Protein AF-A0A7S0VIQ9-F1 (afdb_monomer_lite)

Secondary structure (DSSP, 8-state):
-PPPPTTEEEE---HHHHHHHT-SGGGT--SSS-EEEEEHHHHHHHHHHHGGGSTTGGGHHHHHT--BTTB-GGGSEEEEEE-TT-TTSSSEEEESSHHHHHHHHHHHHHHHS-S------------------

Organism: NCBI:txid464990

Structure (mmCIF, N/CA/C/O backbone):
data_AF-A0A7S0VIQ9-F1
#
_entry.id   AF-A0A7S0VIQ9-F1
#
loop_
_atom_site.group_PDB
_atom_site.id
_atom_site.type_symbol
_atom_site.label_atom_id
_atom_site.label_alt_id
_atom_site.label_comp_id
_atom_site.label_asym_id
_atom_site.label_entity_id
_atom_site.label_seq_id
_atom_site.pdbx_PDB_ins_code
_atom_site.Cartn_x
_atom_site.Cartn_y
_atom_site.Cartn_z
_atom_site.occupancy
_atom_site.B_iso_or_equiv
_atom_site.auth_seq_id
_atom_site.auth_comp_id
_atom_site.auth_asym_id
_atom_site.auth_atom_id
_atom_site.pdbx_PDB_model_num
ATOM 1 N N . MET A 1 1 ? 6.323 -20.943 -6.208 1.00 63.34 1 MET A N 1
ATOM 2 C CA . MET A 1 1 ? 5.467 -19.747 -6.178 1.00 63.34 1 MET A CA 1
ATOM 3 C C . MET A 1 1 ? 4.299 -20.059 -5.272 1.00 63.34 1 MET A C 1
ATOM 5 O O . MET A 1 1 ? 3.588 -21.019 -5.555 1.00 63.34 1 MET A O 1
ATOM 9 N N . ALA A 1 2 ? 4.179 -19.346 -4.156 1.00 77.94 2 ALA A N 1
ATOM 10 C CA . ALA A 1 2 ? 2.985 -19.444 -3.331 1.00 77.94 2 ALA A CA 1
ATOM 11 C C . ALA A 1 2 ? 1.891 -18.581 -3.967 1.00 77.94 2 ALA A C 1
ATOM 13 O O . ALA A 1 2 ? 2.169 -17.480 -4.443 1.00 77.94 2 ALA A O 1
ATOM 14 N N . GLU A 1 3 ? 0.661 -19.081 -4.010 1.00 82.88 3 GLU A N 1
ATOM 15 C CA . GLU A 1 3 ? -0.473 -18.228 -4.356 1.00 82.88 3 GLU A CA 1
ATOM 16 C C . GLU A 1 3 ? -0.688 -17.220 -3.218 1.00 82.88 3 GLU A C 1
ATOM 18 O O . GLU A 1 3 ? -0.732 -17.633 -2.053 1.00 82.88 3 GLU A O 1
ATOM 23 N N . PRO A 1 4 ? -0.786 -15.911 -3.517 1.00 86.44 4 PRO A N 1
ATOM 24 C CA . PRO A 1 4 ? -1.018 -14.917 -2.485 1.00 86.44 4 PRO A CA 1
ATOM 25 C C . PRO A 1 4 ? -2.395 -15.137 -1.850 1.00 86.44 4 PRO A C 1
ATOM 27 O O . PRO A 1 4 ? -3.383 -15.324 -2.571 1.00 86.44 4 PRO A O 1
ATOM 30 N N . PRO A 1 5 ? -2.488 -15.117 -0.510 1.00 87.81 5 PRO A N 1
ATOM 31 C CA . PRO A 1 5 ? -3.769 -15.208 0.167 1.00 87.81 5 PRO A CA 1
ATOM 32 C C . PRO A 1 5 ? -4.634 -13.977 -0.158 1.00 87.81 5 PRO A C 1
ATOM 34 O O . PRO A 1 5 ? -4.116 -12.932 -0.575 1.00 87.81 5 PRO A O 1
ATOM 37 N N . PRO A 1 6 ? -5.962 -14.064 0.030 1.00 88.00 6 PRO A N 1
ATOM 38 C CA . PRO A 1 6 ? -6.847 -12.929 -0.199 1.00 88.00 6 PRO A CA 1
ATOM 39 C C . PRO A 1 6 ? -6.400 -11.722 0.633 1.00 88.00 6 PRO A C 1
ATOM 41 O O . PRO A 1 6 ? -6.104 -11.846 1.817 1.00 88.00 6 PRO A O 1
ATOM 44 N N . GLY A 1 7 ? -6.339 -10.554 -0.007 1.00 89.75 7 GLY A N 1
ATOM 45 C CA . GLY A 1 7 ? -5.881 -9.320 0.632 1.00 89.75 7 GLY A CA 1
ATOM 46 C C . GLY A 1 7 ? -4.380 -9.051 0.515 1.00 89.75 7 GLY A C 1
ATOM 47 O O . GLY A 1 7 ? -3.969 -7.932 0.806 1.00 89.75 7 GLY A O 1
ATOM 48 N N . ILE A 1 8 ? -3.573 -9.999 0.025 1.00 92.44 8 ILE A N 1
ATOM 49 C CA . ILE A 1 8 ? -2.165 -9.770 -0.323 1.00 92.44 8 ILE A CA 1
ATOM 50 C C . ILE A 1 8 ? -2.037 -9.538 -1.822 1.00 92.44 8 ILE A C 1
ATOM 52 O O . ILE A 1 8 ? -2.531 -10.314 -2.640 1.00 92.44 8 ILE A O 1
ATOM 56 N N . VAL A 1 9 ? -1.349 -8.461 -2.187 1.00 93.44 9 VAL A N 1
ATOM 57 C CA . VAL A 1 9 ? -1.082 -8.118 -3.581 1.00 93.44 9 VAL A CA 1
ATOM 58 C C . VAL A 1 9 ? 0.426 -7.976 -3.771 1.00 93.44 9 VAL A C 1
ATOM 60 O O . VAL A 1 9 ? 1.015 -7.011 -3.278 1.00 93.44 9 VAL A O 1
ATOM 63 N N . PRO A 1 10 ? 1.065 -8.933 -4.464 1.00 94.19 10 PRO A N 1
ATOM 64 C CA . PRO A 1 10 ? 2.465 -8.832 -4.851 1.00 94.19 10 PRO A CA 1
ATOM 65 C C . PRO A 1 10 ? 2.678 -7.660 -5.806 1.00 94.19 10 PRO A C 1
ATOM 67 O O . PRO A 1 10 ? 1.885 -7.457 -6.729 1.00 94.19 10 PRO A O 1
ATOM 70 N N . ALA A 1 11 ? 3.750 -6.902 -5.603 1.00 94.25 11 ALA A N 1
ATOM 71 C CA . ALA A 1 11 ? 4.056 -5.744 -6.421 1.00 94.25 11 ALA A CA 1
ATOM 72 C C . ALA A 1 11 ? 5.548 -5.463 -6.521 1.00 94.25 11 ALA A C 1
ATOM 74 O O . ALA A 1 11 ? 6.279 -5.465 -5.531 1.00 94.25 11 ALA A O 1
ATOM 75 N N . PHE A 1 12 ? 5.980 -5.134 -7.734 1.00 93.81 12 PHE A N 1
ATOM 76 C CA . PHE A 1 12 ? 7.319 -4.631 -7.957 1.00 93.81 12 PHE A CA 1
ATOM 77 C C . PHE A 1 12 ? 7.375 -3.121 -7.724 1.00 93.81 12 PHE A C 1
ATOM 79 O O . PHE A 1 12 ? 6.676 -2.372 -8.404 1.00 93.81 12 PHE A O 1
ATOM 86 N N . LEU A 1 13 ? 8.233 -2.665 -6.810 1.00 94.12 13 LEU A N 1
ATOM 87 C CA . LEU A 1 13 ? 8.508 -1.239 -6.607 1.00 94.12 13 LEU A CA 1
ATOM 88 C C . LEU A 1 13 ? 9.925 -0.898 -7.066 1.00 94.12 13 LEU A C 1
ATOM 90 O O . LEU A 1 13 ? 10.896 -1.519 -6.632 1.00 94.12 13 LEU A O 1
ATOM 94 N N . SER A 1 14 ? 10.064 0.117 -7.918 1.00 94.00 14 SER A N 1
ATOM 95 C CA . SER A 1 14 ? 11.372 0.601 -8.360 1.00 94.00 14 SER A CA 1
ATOM 96 C C . SER A 1 14 ? 12.127 1.316 -7.232 1.00 94.00 14 SER A C 1
ATOM 98 O O . SER A 1 14 ? 11.531 1.856 -6.298 1.00 94.00 14 SER A O 1
ATOM 100 N N . GLY A 1 15 ? 13.457 1.415 -7.348 1.00 91.69 15 GLY A N 1
ATOM 101 C CA . GLY A 1 15 ? 14.290 2.129 -6.368 1.00 91.69 15 GLY A CA 1
ATOM 102 C C . GLY A 1 15 ? 13.927 3.612 -6.187 1.00 91.69 15 GLY A C 1
ATOM 103 O O . GLY A 1 15 ? 14.149 4.172 -5.111 1.00 91.69 15 GLY A O 1
ATOM 104 N N . THR A 1 16 ? 13.335 4.242 -7.209 1.00 92.12 16 THR A N 1
ATOM 105 C CA . THR A 1 16 ? 12.788 5.605 -7.134 1.00 92.12 16 THR A CA 1
ATOM 106 C C . THR A 1 16 ? 11.531 5.645 -6.273 1.00 92.12 16 THR A C 1
ATOM 108 O O . THR A 1 16 ? 11.399 6.514 -5.415 1.00 92.12 16 THR A O 1
ATOM 111 N N . THR A 1 17 ? 10.615 4.694 -6.452 1.00 93.38 17 THR A N 1
ATOM 112 C CA . THR A 1 17 ? 9.418 4.586 -5.609 1.00 93.38 17 THR A CA 1
ATOM 113 C C . THR A 1 17 ? 9.797 4.242 -4.171 1.00 93.38 17 THR A C 1
ATOM 115 O O . THR A 1 17 ? 9.300 4.872 -3.240 1.00 93.38 17 THR A O 1
ATOM 118 N N . MET A 1 18 ? 10.767 3.349 -3.965 1.00 93.00 18 MET A N 1
ATOM 119 C CA . MET A 1 18 ? 11.288 3.060 -2.627 1.00 93.00 18 MET A CA 1
ATOM 120 C C . MET A 1 18 ? 11.829 4.313 -1.926 1.00 93.00 18 MET A C 1
ATOM 122 O O . MET A 1 18 ? 11.613 4.476 -0.732 1.00 93.00 18 MET A O 1
ATOM 126 N N . GLU A 1 19 ? 12.491 5.221 -2.647 1.00 92.31 19 GLU A N 1
ATOM 127 C CA . GLU A 1 19 ? 12.977 6.491 -2.087 1.00 92.31 19 GLU A CA 1
ATOM 128 C C . GLU A 1 19 ? 11.826 7.429 -1.705 1.00 92.31 19 GLU A C 1
ATOM 130 O O . GLU A 1 19 ? 11.752 7.897 -0.573 1.00 92.31 19 GLU A O 1
ATOM 135 N N . VAL A 1 20 ? 10.873 7.645 -2.618 1.00 92.38 20 VAL A N 1
ATOM 136 C CA . VAL A 1 20 ? 9.725 8.551 -2.413 1.00 92.38 20 VAL A CA 1
ATOM 137 C C . VAL A 1 20 ? 8.875 8.149 -1.203 1.00 92.38 20 VAL A C 1
ATOM 139 O O . VAL A 1 20 ? 8.315 9.005 -0.505 1.00 92.38 20 VAL A O 1
ATOM 142 N N . PHE A 1 21 ? 8.762 6.846 -0.949 1.00 92.69 21 PHE A N 1
ATOM 143 C CA . PHE A 1 21 ? 7.953 6.284 0.130 1.00 92.69 21 PHE A CA 1
ATOM 144 C C . PHE A 1 21 ? 8.770 5.866 1.363 1.00 92.69 21 PHE A C 1
ATOM 146 O O . PHE A 1 21 ? 8.187 5.423 2.353 1.00 92.69 21 PHE A O 1
ATOM 153 N N . GLY A 1 22 ? 10.093 6.053 1.342 1.00 91.75 22 GLY A N 1
ATOM 154 C CA . GLY A 1 22 ? 10.983 5.682 2.441 1.00 91.75 22 GLY A CA 1
ATOM 155 C C . GLY A 1 22 ? 10.937 4.183 2.753 1.00 91.75 22 GLY A C 1
ATOM 156 O O . GLY A 1 22 ? 10.854 3.801 3.916 1.00 91.75 22 GLY A O 1
ATOM 157 N N . LEU A 1 23 ? 10.921 3.344 1.717 1.00 92.00 23 LEU A N 1
ATOM 158 C CA . LEU A 1 23 ? 10.911 1.876 1.795 1.00 92.00 23 LEU A CA 1
ATOM 159 C C . LEU A 1 23 ? 12.319 1.275 1.688 1.00 92.00 23 LEU A C 1
ATOM 161 O O . LEU A 1 23 ? 12.479 0.079 1.461 1.00 92.00 23 LEU A O 1
ATOM 165 N N . ARG A 1 24 ? 13.352 2.113 1.779 1.00 88.75 24 ARG A N 1
ATOM 166 C CA . ARG A 1 24 ? 14.740 1.662 1.785 1.00 88.75 24 ARG A CA 1
ATOM 167 C C . ARG A 1 24 ? 15.148 1.199 3.188 1.00 88.75 24 ARG A C 1
ATOM 169 O O . ARG A 1 24 ? 14.610 1.708 4.173 1.00 88.75 24 ARG A O 1
ATOM 176 N N . PRO A 1 25 ? 16.152 0.315 3.295 1.00 83.75 25 PRO A N 1
ATOM 177 C CA . PRO A 1 25 ? 16.719 -0.075 4.584 1.00 83.75 25 PRO A CA 1
ATOM 178 C C . PRO A 1 25 ? 17.269 1.110 5.379 1.00 83.75 25 PRO A C 1
ATOM 180 O O . PRO A 1 25 ? 17.116 1.148 6.596 1.00 83.75 25 PRO A O 1
ATOM 183 N N . GLU A 1 26 ? 17.815 2.121 4.700 1.00 84.69 26 GLU A N 1
ATOM 184 C CA . GLU A 1 26 ? 18.254 3.377 5.328 1.00 84.69 26 GLU A CA 1
ATOM 185 C C . GLU A 1 26 ? 17.103 4.177 5.980 1.00 84.69 26 GLU A C 1
ATOM 187 O O . GLU A 1 26 ? 17.339 4.931 6.917 1.00 84.69 26 GLU A O 1
ATOM 192 N N . GLU A 1 27 ? 15.859 3.959 5.539 1.00 80.25 27 GLU A N 1
ATOM 193 C CA . GLU A 1 27 ? 14.635 4.647 5.986 1.00 80.25 27 GLU A CA 1
ATOM 194 C C . GLU A 1 27 ? 13.771 3.787 6.935 1.00 80.25 27 GLU A C 1
ATOM 196 O O . GLU A 1 27 ? 12.628 4.144 7.254 1.00 80.25 27 GLU A O 1
ATOM 201 N N . GLY A 1 28 ? 14.310 2.645 7.382 1.00 74.94 28 GLY A N 1
ATOM 202 C CA . GLY A 1 28 ? 13.715 1.789 8.411 1.00 74.94 28 GLY A CA 1
ATOM 203 C C . GLY A 1 28 ? 12.996 0.533 7.916 1.00 74.94 28 GLY A C 1
ATOM 204 O O . GLY A 1 28 ? 12.458 -0.190 8.749 1.00 74.94 28 GLY A O 1
ATOM 205 N N . VAL A 1 29 ? 12.996 0.247 6.607 1.00 86.38 29 VAL A N 1
ATOM 206 C CA . VAL A 1 29 ? 12.473 -1.024 6.067 1.00 86.38 29 VAL A CA 1
ATOM 207 C C . VAL A 1 29 ? 13.619 -2.014 5.883 1.00 86.38 29 VAL A C 1
ATOM 209 O O . VAL A 1 29 ? 14.279 -2.039 4.845 1.00 86.38 29 VAL A O 1
ATOM 212 N N . THR A 1 30 ? 13.886 -2.799 6.922 1.00 86.56 30 THR A N 1
ATOM 213 C CA . THR A 1 30 ? 14.993 -3.771 6.989 1.00 86.56 30 THR A CA 1
ATOM 214 C C . THR A 1 30 ? 14.464 -5.190 7.167 1.00 86.56 30 THR A C 1
ATOM 216 O O . THR A 1 30 ? 13.282 -5.375 7.415 1.00 86.56 30 THR A O 1
ATOM 219 N N . GLU A 1 31 ? 15.321 -6.208 7.111 1.00 81.62 31 GLU A N 1
ATOM 220 C CA . GLU A 1 31 ? 14.911 -7.599 7.384 1.00 81.62 31 GLU A CA 1
ATOM 221 C C . GLU A 1 31 ? 14.287 -7.771 8.783 1.00 81.62 31 GLU A C 1
ATOM 223 O O . GLU A 1 31 ? 13.371 -8.566 8.966 1.00 81.62 31 GLU A O 1
ATOM 228 N N . GLU A 1 32 ? 14.728 -6.979 9.764 1.00 82.50 32 GLU A N 1
ATOM 229 C CA . GLU A 1 32 ? 14.156 -6.976 11.115 1.00 82.50 32 GLU A CA 1
ATOM 230 C C . GLU A 1 32 ? 12.823 -6.221 11.184 1.00 82.50 32 GLU A C 1
ATOM 232 O O . GLU A 1 32 ? 11.978 -6.528 12.018 1.00 82.50 32 GLU A O 1
ATOM 237 N N . THR A 1 33 ? 12.626 -5.204 10.343 1.00 85.94 33 THR A N 1
ATOM 238 C CA . THR A 1 33 ? 11.380 -4.423 10.274 1.00 85.94 33 THR A CA 1
ATOM 239 C C . THR A 1 33 ? 10.941 -4.303 8.817 1.00 85.94 33 THR A C 1
ATOM 241 O O . THR A 1 33 ? 11.076 -3.236 8.218 1.00 85.94 33 THR A O 1
ATOM 244 N N . PRO A 1 34 ? 10.448 -5.390 8.204 1.00 90.25 34 PRO A N 1
ATOM 245 C CA . PRO A 1 34 ? 10.303 -5.450 6.754 1.00 90.25 34 PRO A CA 1
ATOM 246 C C . PRO A 1 34 ? 9.020 -4.795 6.257 1.00 90.25 34 PRO A C 1
ATOM 248 O O . PRO A 1 34 ? 8.659 -4.985 5.107 1.00 90.25 34 PRO A O 1
ATOM 251 N N . PHE A 1 35 ? 8.308 -4.017 7.071 1.00 91.94 35 PHE A N 1
ATOM 252 C CA . PHE A 1 35 ? 7.064 -3.380 6.656 1.00 91.94 35 PHE A CA 1
ATOM 253 C C . PHE A 1 35 ? 6.982 -1.914 7.071 1.00 91.94 35 PHE A C 1
ATOM 255 O O . PHE A 1 35 ? 7.557 -1.489 8.073 1.00 91.94 35 PHE A O 1
ATOM 262 N N . LYS A 1 36 ? 6.209 -1.139 6.308 1.00 93.12 36 LYS A N 1
ATOM 263 C CA . LYS A 1 36 ? 5.912 0.270 6.577 1.00 93.12 36 LYS A CA 1
ATOM 264 C C . LYS A 1 36 ? 4.468 0.585 6.219 1.00 93.12 36 LYS A C 1
ATOM 266 O O . LYS A 1 36 ? 3.950 0.116 5.207 1.00 93.12 36 LYS A O 1
ATOM 271 N N . ARG A 1 37 ? 3.822 1.410 7.044 1.00 93.31 37 ARG A N 1
ATOM 272 C CA . ARG A 1 37 ? 2.514 1.985 6.720 1.00 93.31 37 ARG A CA 1
ATOM 273 C C . ARG A 1 37 ? 2.701 3.163 5.776 1.00 93.31 37 ARG A C 1
ATOM 275 O O . ARG A 1 37 ? 3.509 4.056 6.030 1.00 93.31 37 ARG A O 1
ATOM 282 N N . VAL A 1 38 ? 1.978 3.131 4.665 1.00 94.69 38 VAL A N 1
ATOM 283 C CA . VAL A 1 38 ? 2.015 4.157 3.631 1.00 94.69 38 VAL A CA 1
ATOM 284 C C . VAL A 1 38 ? 0.603 4.671 3.398 1.00 94.69 38 VAL A C 1
ATOM 286 O O . VAL A 1 38 ? -0.286 3.911 3.023 1.00 94.69 38 VAL A O 1
ATOM 289 N N . GLY A 1 39 ? 0.405 5.977 3.576 1.00 95.38 39 GLY A N 1
ATOM 290 C CA . GLY A 1 39 ? -0.879 6.621 3.311 1.00 95.38 39 GLY A CA 1
ATOM 291 C C . GLY A 1 39 ? -1.337 6.420 1.867 1.00 95.38 39 GLY A C 1
ATOM 292 O O . GLY A 1 39 ? -0.627 6.773 0.920 1.00 95.38 39 GLY A O 1
ATOM 293 N N . VAL A 1 40 ? -2.552 5.909 1.694 1.00 95.38 40 VAL A N 1
ATOM 294 C CA . VAL A 1 40 ? -3.161 5.646 0.386 1.00 95.38 40 VAL A CA 1
ATOM 295 C C . VAL A 1 40 ? -3.262 6.919 -0.436 1.00 95.38 40 VAL A C 1
ATOM 297 O O . VAL A 1 40 ? -2.921 6.905 -1.614 1.00 95.38 40 VAL A O 1
ATOM 300 N N . LYS A 1 41 ? -3.639 8.050 0.174 1.00 95.50 41 LYS A N 1
ATOM 301 C CA . LYS A 1 41 ? -3.650 9.347 -0.517 1.00 95.50 41 LYS A CA 1
ATOM 302 C C . LYS A 1 41 ? -2.306 9.684 -1.156 1.00 95.50 41 LYS A C 1
ATOM 304 O O . LYS A 1 41 ? -2.288 10.198 -2.268 1.00 95.50 41 LYS A O 1
ATOM 309 N N . LYS A 1 42 ? -1.184 9.375 -0.496 1.00 95.50 42 LYS A N 1
ATOM 310 C CA . LYS A 1 42 ? 0.157 9.606 -1.058 1.00 95.50 42 LYS A CA 1
ATOM 311 C C . LYS A 1 42 ? 0.416 8.705 -2.268 1.00 95.50 42 LYS A C 1
ATOM 313 O O . LYS A 1 42 ? 1.011 9.156 -3.239 1.00 95.50 42 LYS A O 1
ATOM 318 N N . ILE A 1 43 ? -0.054 7.460 -2.227 1.00 95.06 43 ILE A N 1
ATOM 319 C CA . ILE A 1 43 ? 0.043 6.530 -3.358 1.00 95.06 43 ILE A CA 1
ATOM 320 C C . ILE A 1 43 ? -0.810 7.018 -4.534 1.00 95.06 43 ILE A C 1
ATOM 322 O O . ILE A 1 43 ? -0.330 7.080 -5.661 1.00 95.06 43 ILE A O 1
ATOM 326 N N . LEU A 1 44 ? -2.055 7.421 -4.279 1.00 94.62 44 LEU A N 1
ATOM 327 C CA . LEU A 1 44 ? -2.948 7.946 -5.312 1.00 94.62 44 LEU A CA 1
ATOM 328 C C . LEU A 1 44 ? -2.410 9.241 -5.935 1.00 94.62 44 LEU A C 1
ATOM 330 O O . LEU A 1 44 ? -2.513 9.413 -7.149 1.00 94.62 44 LEU A O 1
ATOM 334 N N . ASP A 1 45 ? -1.799 10.116 -5.133 1.00 95.38 45 ASP A N 1
ATOM 335 C CA . ASP A 1 45 ? -1.137 11.330 -5.616 1.00 95.38 45 ASP A CA 1
ATOM 336 C C . ASP A 1 45 ? 0.082 11.002 -6.498 1.00 95.38 45 ASP A C 1
ATOM 338 O O . ASP A 1 45 ? 0.227 11.579 -7.573 1.00 95.38 45 ASP A O 1
ATOM 342 N N . ASP A 1 46 ? 0.892 10.000 -6.129 1.00 94.81 46 ASP A N 1
ATOM 343 C CA . ASP A 1 46 ? 2.000 9.513 -6.967 1.00 94.81 46 ASP A CA 1
ATOM 344 C C . ASP A 1 46 ? 1.501 8.956 -8.310 1.00 94.81 46 ASP A C 1
ATOM 346 O O . ASP A 1 46 ? 2.051 9.293 -9.361 1.00 94.81 46 ASP A O 1
ATOM 350 N N . ILE A 1 47 ? 0.409 8.180 -8.303 1.00 94.88 47 ILE A N 1
ATOM 351 C CA . ILE A 1 47 ? -0.237 7.692 -9.532 1.00 94.88 47 ILE A CA 1
ATOM 352 C C . ILE A 1 47 ? -0.765 8.861 -10.367 1.00 94.88 47 ILE A C 1
ATOM 354 O O . ILE A 1 47 ? -0.639 8.847 -11.589 1.00 94.88 47 ILE A O 1
ATOM 358 N N . GLN A 1 48 ? -1.354 9.879 -9.742 1.00 94.00 48 GLN A N 1
ATOM 359 C CA . GLN A 1 48 ? -1.843 11.062 -10.447 1.00 94.00 48 GLN A CA 1
ATOM 360 C C . GLN A 1 48 ? -0.692 11.863 -11.071 1.00 94.00 48 GLN A C 1
ATOM 362 O O . GLN A 1 48 ? -0.814 12.324 -12.205 1.00 94.00 48 GLN A O 1
ATOM 367 N N . PHE A 1 49 ? 0.419 12.013 -10.350 1.00 93.44 49 PHE A N 1
ATOM 368 C CA . PHE A 1 49 ? 1.573 12.796 -10.777 1.00 93.44 49 PHE A CA 1
ATOM 369 C C . PHE A 1 49 ? 2.394 12.094 -11.868 1.00 93.44 49 PHE A C 1
ATOM 371 O O . PHE A 1 49 ? 2.760 12.717 -12.863 1.00 93.44 49 PHE A O 1
ATOM 378 N N . LYS A 1 50 ? 2.671 10.792 -11.710 1.00 92.44 50 LYS A N 1
ATOM 379 C CA . LYS A 1 50 ? 3.496 10.001 -12.645 1.00 92.44 50 LYS A CA 1
ATOM 380 C C . LYS A 1 50 ? 2.685 9.273 -13.721 1.00 92.44 50 LYS A C 1
ATOM 382 O O . LYS A 1 50 ? 3.248 8.828 -14.722 1.00 92.44 50 LYS A O 1
ATOM 387 N N . GLY A 1 51 ? 1.375 9.119 -13.536 1.00 91.75 51 GLY A N 1
ATOM 388 C CA . GLY A 1 51 ? 0.496 8.411 -14.463 1.00 91.75 51 GLY A CA 1
ATOM 389 C C . GLY A 1 51 ? 0.901 6.947 -14.648 1.00 91.75 51 GLY A C 1
ATOM 390 O O . GLY A 1 51 ? 1.109 6.212 -13.686 1.00 91.75 51 GLY A O 1
ATOM 391 N N . VAL A 1 52 ? 1.041 6.530 -15.910 1.00 88.50 52 VAL A N 1
ATOM 392 C CA . VAL A 1 52 ? 1.416 5.157 -16.311 1.00 88.50 52 VAL A CA 1
ATOM 393 C C . VAL A 1 52 ? 2.824 4.732 -15.884 1.00 88.50 52 VAL A C 1
ATOM 395 O O . VAL A 1 52 ? 3.160 3.562 -16.011 1.00 88.50 52 VAL A O 1
ATOM 398 N N . ILE A 1 53 ? 3.641 5.670 -15.402 1.00 91.06 53 ILE A N 1
ATOM 399 C CA . ILE A 1 53 ? 5.015 5.419 -14.950 1.00 91.06 53 ILE A CA 1
ATOM 400 C C . ILE A 1 53 ? 5.045 5.082 -13.449 1.00 91.06 53 ILE A C 1
ATOM 402 O O . ILE A 1 53 ? 6.053 4.591 -12.952 1.00 91.06 53 ILE A O 1
ATOM 406 N N . SER A 1 54 ?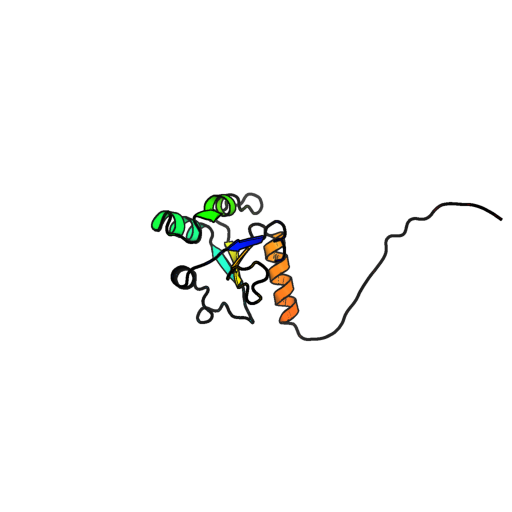 3.963 5.344 -12.705 1.00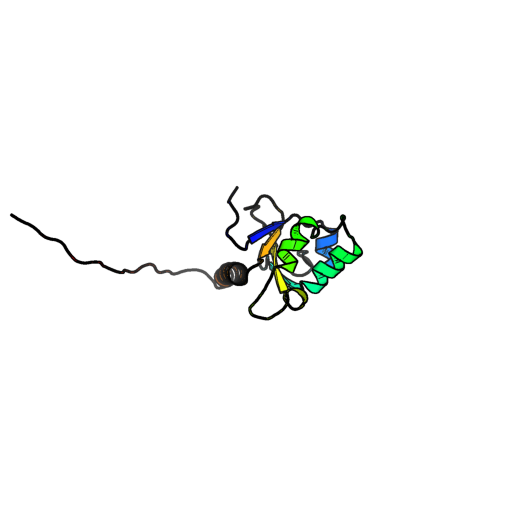 93.81 54 SER A N 1
ATOM 407 C CA . SER A 1 54 ? 3.897 4.949 -11.296 1.00 93.81 54 SER A CA 1
ATOM 408 C C . SER A 1 54 ? 3.863 3.426 -11.180 1.00 93.81 54 SER A C 1
ATOM 410 O O . SER A 1 54 ? 3.009 2.777 -11.787 1.00 93.81 54 SER A O 1
ATOM 412 N N . ASP A 1 55 ? 4.725 2.873 -10.327 1.00 94.75 55 ASP A N 1
ATOM 413 C CA . ASP A 1 55 ? 4.722 1.443 -9.992 1.00 94.75 55 ASP A CA 1
ATOM 414 C C . ASP A 1 55 ? 3.382 1.005 -9.367 1.00 94.75 55 ASP A C 1
ATOM 416 O O . ASP A 1 55 ? 2.996 -0.159 -9.445 1.00 94.75 55 ASP A O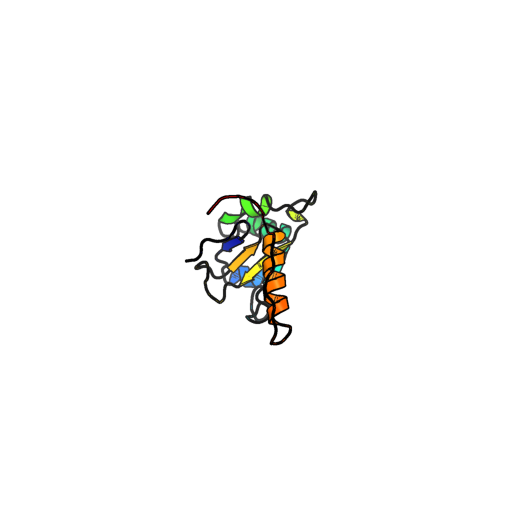 1
ATOM 420 N N . PHE A 1 56 ? 2.619 1.947 -8.799 1.00 94.31 56 PHE A N 1
ATOM 421 C CA . PHE A 1 56 ? 1.298 1.688 -8.228 1.00 94.31 56 PHE A CA 1
ATOM 422 C C . PHE A 1 56 ? 0.156 1.737 -9.250 1.00 94.31 56 PHE A C 1
ATOM 424 O O . PHE A 1 56 ? -0.973 1.361 -8.924 1.00 94.31 56 PHE A O 1
ATOM 431 N N . GLN A 1 57 ? 0.410 2.180 -10.486 1.00 94.31 57 GLN A N 1
ATOM 432 C CA . GLN A 1 57 ? -0.641 2.335 -11.492 1.00 94.31 57 GLN A CA 1
ATOM 433 C C . GLN A 1 57 ? -1.419 1.031 -11.757 1.00 94.31 57 GLN A C 1
ATOM 435 O O . GLN A 1 57 ? -2.655 1.094 -11.732 1.00 94.31 57 GLN A O 1
ATOM 440 N N . PRO A 1 58 ? -0.775 -0.141 -11.941 1.00 94.00 58 PRO A N 1
ATOM 441 C CA . PRO A 1 58 ? -1.487 -1.398 -12.194 1.00 94.00 58 PRO A CA 1
ATOM 442 C C . PRO A 1 58 ? -2.458 -1.772 -11.068 1.00 94.00 58 PRO A C 1
ATOM 444 O O . PRO A 1 58 ? -3.491 -2.398 -11.302 1.00 94.00 58 PRO A O 1
ATOM 447 N N . PHE A 1 59 ? -2.151 -1.329 -9.851 1.00 93.94 59 PHE A N 1
ATOM 448 C CA . PHE A 1 59 ? -2.861 -1.668 -8.625 1.00 93.94 59 PHE A CA 1
ATOM 449 C C . PHE A 1 59 ? -3.877 -0.608 -8.198 1.00 93.94 59 PHE A C 1
ATOM 451 O O . PHE A 1 59 ? -4.586 -0.801 -7.209 1.00 93.94 59 PHE A O 1
ATOM 458 N N . LYS A 1 60 ? -3.996 0.495 -8.952 1.00 93.06 60 LYS A N 1
ATOM 459 C CA . LYS A 1 60 ? -4.843 1.647 -8.612 1.00 93.06 60 LYS A CA 1
ATOM 460 C C . LYS A 1 60 ? -6.243 1.229 -8.152 1.00 93.06 60 LYS A C 1
ATOM 462 O O . LYS A 1 60 ? -6.684 1.644 -7.089 1.00 93.06 60 LYS A O 1
ATOM 467 N N . LYS A 1 61 ? -6.915 0.351 -8.907 1.00 92.19 61 LYS A N 1
ATOM 468 C CA . LYS A 1 61 ? -8.277 -0.103 -8.574 1.00 92.19 61 LYS A CA 1
ATOM 469 C C . LYS A 1 61 ? -8.353 -0.853 -7.245 1.00 92.19 61 LYS A C 1
ATOM 471 O O . LYS A 1 61 ? -9.339 -0.703 -6.531 1.00 92.19 61 LYS A O 1
ATOM 476 N N . GLN A 1 62 ? -7.351 -1.674 -6.931 1.00 92.12 62 GLN A N 1
ATOM 477 C CA . GLN A 1 62 ? -7.304 -2.424 -5.672 1.00 92.12 62 GLN A CA 1
ATOM 478 C C . GLN A 1 62 ? -7.073 -1.471 -4.497 1.00 92.12 62 GLN A C 1
ATOM 480 O O . GLN A 1 62 ? -7.751 -1.583 -3.483 1.00 92.12 62 GLN A O 1
ATOM 485 N N . ILE A 1 63 ? -6.191 -0.487 -4.680 1.00 92.31 63 ILE A N 1
ATOM 486 C CA . ILE A 1 63 ? -5.877 0.549 -3.690 1.00 92.31 63 ILE A CA 1
ATOM 487 C C . ILE A 1 63 ? -7.086 1.464 -3.440 1.00 92.31 63 ILE A C 1
ATOM 489 O O . ILE A 1 63 ? -7.433 1.711 -2.294 1.00 92.31 63 ILE A O 1
ATOM 493 N N . GLU A 1 64 ? -7.787 1.912 -4.486 1.00 91.69 64 GLU A N 1
ATOM 494 C CA . GLU A 1 64 ? -9.024 2.709 -4.365 1.00 91.69 64 GLU A CA 1
ATOM 495 C C . GLU A 1 64 ? -10.182 1.918 -3.738 1.00 91.69 64 GLU A C 1
ATOM 497 O O . GLU A 1 64 ? -11.097 2.498 -3.154 1.00 91.69 64 GLU A O 1
ATOM 502 N N . SER A 1 65 ? -10.155 0.589 -3.865 1.00 90.62 65 SER A N 1
ATOM 503 C CA . SER A 1 65 ? -11.153 -0.300 -3.262 1.00 90.62 65 SER A CA 1
ATOM 504 C C . SER A 1 65 ? -10.825 -0.667 -1.815 1.00 90.62 65 SER A C 1
ATOM 506 O O . SER A 1 65 ? -11.653 -1.312 -1.171 1.00 90.62 65 SER A O 1
ATOM 508 N N . TYR A 1 66 ? -9.654 -0.272 -1.303 1.00 91.06 66 TYR A N 1
ATOM 509 C CA . TYR A 1 66 ? -9.271 -0.522 0.077 1.00 91.06 66 TYR A CA 1
ATOM 510 C C . TYR A 1 66 ? -10.181 0.251 1.029 1.00 91.06 66 TYR A C 1
ATOM 512 O O . TYR A 1 66 ? -10.364 1.460 0.895 1.00 91.06 66 TYR A O 1
ATOM 520 N N . LYS A 1 67 ? -10.785 -0.458 1.981 1.00 86.88 67 LYS A N 1
ATOM 521 C CA . LYS A 1 67 ? -11.739 0.107 2.933 1.00 86.88 67 LYS A CA 1
ATOM 522 C C . LYS A 1 67 ? -11.523 -0.506 4.301 1.00 86.88 67 LYS A C 1
ATOM 524 O O . LYS A 1 67 ? -11.284 -1.706 4.414 1.00 86.88 67 LYS A O 1
ATOM 529 N N . ASN A 1 68 ? -11.694 0.318 5.323 1.00 85.56 68 ASN A N 1
ATOM 530 C CA . ASN A 1 68 ? -11.738 -0.106 6.710 1.00 85.56 68 ASN A CA 1
ATOM 531 C C . ASN A 1 68 ? -12.969 0.537 7.359 1.00 85.56 68 ASN A C 1
ATOM 533 O O . ASN A 1 68 ? -12.974 1.725 7.682 1.00 85.56 68 ASN A O 1
ATOM 537 N N . GLY A 1 69 ? -14.057 -0.229 7.456 1.00 85.56 69 GLY A N 1
ATOM 538 C CA . GLY A 1 69 ? -15.358 0.299 7.867 1.00 85.56 69 GLY A CA 1
ATOM 539 C C . GLY A 1 69 ? -15.895 1.357 6.895 1.00 85.56 69 GLY A C 1
ATOM 540 O O . GLY A 1 69 ? -15.963 1.116 5.690 1.00 85.56 69 GLY A O 1
ATOM 541 N N . ASP A 1 70 ? -16.287 2.514 7.433 1.00 87.50 70 ASP A N 1
ATOM 542 C CA . ASP A 1 70 ? -16.833 3.653 6.672 1.00 87.50 70 ASP A CA 1
ATOM 543 C C . ASP A 1 70 ? -15.7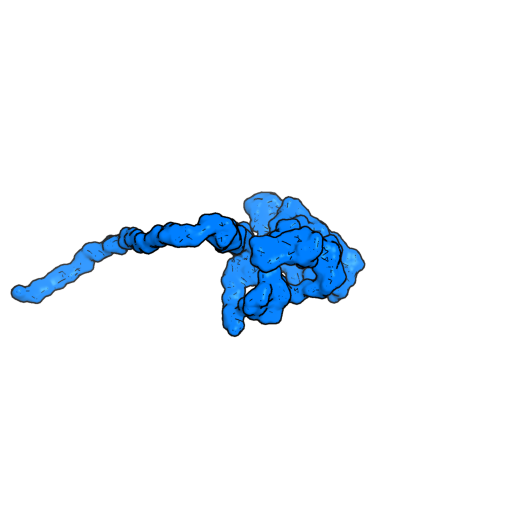46 4.650 6.217 1.00 87.50 70 ASP A C 1
ATOM 545 O O . ASP A 1 70 ? -16.045 5.674 5.609 1.00 87.50 70 ASP A O 1
ATOM 549 N N . VAL A 1 71 ? -14.470 4.364 6.503 1.00 89.38 71 VAL A N 1
ATOM 550 C CA . VAL A 1 71 ? -13.353 5.258 6.176 1.00 89.38 71 VAL A CA 1
ATOM 551 C C . VAL A 1 71 ? -12.978 5.108 4.695 1.00 89.38 71 VAL A C 1
ATOM 553 O O . VAL A 1 71 ? -12.765 3.979 4.229 1.00 89.38 71 VAL A O 1
ATOM 556 N N . PRO A 1 72 ? -12.885 6.211 3.930 1.00 88.75 72 PRO A N 1
ATOM 557 C CA . PRO A 1 72 ? -12.497 6.158 2.528 1.00 88.75 72 PRO A CA 1
ATOM 558 C C . PRO A 1 72 ? -11.025 5.775 2.372 1.00 88.75 72 PRO A C 1
ATOM 560 O O . PRO A 1 72 ? -10.188 6.098 3.213 1.00 88.75 72 PRO A O 1
ATOM 563 N N . ALA A 1 73 ? -10.704 5.138 1.242 1.00 89.88 73 ALA A N 1
ATOM 564 C CA . ALA A 1 73 ? -9.368 4.630 0.949 1.00 89.88 73 ALA A CA 1
ATOM 565 C C . ALA A 1 73 ? -8.275 5.680 1.179 1.00 89.88 73 ALA A C 1
ATOM 567 O O . ALA A 1 73 ? -7.274 5.378 1.806 1.00 89.88 73 ALA A O 1
ATOM 568 N N . GLU A 1 74 ? -8.477 6.919 0.723 1.00 92.25 74 GLU A N 1
ATOM 569 C CA . GLU A 1 74 ? -7.496 8.007 0.813 1.00 92.25 74 GLU A CA 1
ATOM 570 C C . GLU A 1 74 ? -7.069 8.371 2.246 1.00 92.25 74 GLU A C 1
ATOM 572 O O . GLU A 1 74 ? -5.934 8.806 2.448 1.00 92.25 74 GLU A O 1
ATOM 577 N N . GLU A 1 75 ? -7.935 8.155 3.236 1.00 91.94 75 GLU A N 1
ATOM 578 C CA . GLU A 1 75 ? -7.651 8.413 4.653 1.00 91.94 75 GLU A CA 1
ATOM 579 C C . GLU A 1 75 ? -7.000 7.211 5.354 1.00 91.94 75 GLU A C 1
ATOM 581 O O . GLU A 1 75 ? -6.617 7.302 6.520 1.00 91.94 75 GLU A O 1
ATOM 586 N N . LEU A 1 76 ? -6.848 6.087 4.649 1.00 93.88 76 LEU A N 1
ATOM 587 C CA . LEU A 1 76 ? -6.241 4.871 5.168 1.00 93.88 76 LEU A CA 1
ATOM 588 C C . LEU A 1 76 ? -4.753 4.784 4.843 1.00 93.88 76 LEU A C 1
ATOM 590 O O . LEU A 1 76 ? -4.210 5.454 3.960 1.00 93.88 76 LEU A O 1
ATOM 594 N N . GLU A 1 77 ? -4.095 3.876 5.551 1.00 94.56 77 GLU A N 1
ATOM 595 C CA . GLU A 1 77 ? -2.709 3.507 5.316 1.00 94.56 77 GLU A CA 1
ATOM 596 C C . GLU A 1 77 ? -2.638 2.037 4.910 1.00 94.56 77 GLU A C 1
ATOM 598 O O . GLU A 1 77 ? -3.178 1.166 5.594 1.00 94.56 77 GLU A O 1
ATOM 603 N N . LEU A 1 78 ? -1.958 1.761 3.800 1.00 93.62 78 LEU A N 1
ATOM 604 C CA . LEU A 1 78 ? -1.653 0.407 3.357 1.00 93.62 78 LEU A CA 1
ATOM 605 C C . LEU A 1 78 ? -0.356 -0.065 4.002 1.00 93.62 78 LEU A C 1
ATOM 607 O O . LEU A 1 78 ? 0.620 0.684 4.093 1.00 93.62 78 LEU A O 1
ATOM 611 N N . LEU A 1 79 ? -0.335 -1.328 4.414 1.00 94.75 79 LEU A N 1
ATOM 612 C CA . LEU A 1 79 ? 0.890 -1.977 4.856 1.00 94.75 79 LEU A CA 1
ATOM 613 C C . LEU A 1 79 ? 1.672 -2.443 3.627 1.00 94.75 79 LEU A C 1
ATOM 615 O O . LEU A 1 79 ? 1.191 -3.305 2.892 1.00 94.75 79 LEU A O 1
ATOM 619 N N . VAL A 1 80 ? 2.855 -1.872 3.410 1.00 94.69 80 VAL A N 1
ATOM 620 C CA . VAL A 1 80 ? 3.796 -2.271 2.355 1.00 94.69 80 VAL A CA 1
ATOM 621 C C . VAL A 1 80 ? 4.910 -3.080 2.998 1.00 94.69 80 VAL A C 1
ATOM 623 O O . VAL A 1 80 ? 5.530 -2.608 3.949 1.00 94.69 80 VAL A O 1
ATOM 626 N N . VAL A 1 81 ? 5.151 -4.284 2.490 1.00 93.62 81 VAL A N 1
ATOM 627 C CA . VAL A 1 81 ? 6.027 -5.283 3.103 1.00 93.62 81 VAL A CA 1
ATOM 628 C C . VAL A 1 81 ? 7.073 -5.740 2.094 1.00 93.62 81 VAL A C 1
ATOM 630 O O . VAL A 1 81 ? 6.746 -6.035 0.946 1.00 93.62 81 VAL A O 1
ATOM 633 N N . LEU A 1 82 ? 8.329 -5.765 2.521 1.00 92.62 82 LEU A N 1
ATOM 634 C CA . LEU A 1 82 ? 9.479 -6.270 1.790 1.00 92.62 82 LEU A CA 1
ATOM 635 C C . LEU A 1 82 ? 9.398 -7.797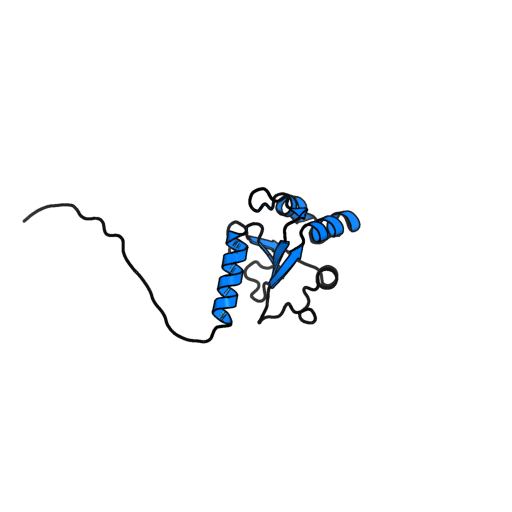 1.731 1.00 92.62 82 LEU A C 1
ATOM 637 O O . LEU A 1 82 ? 9.352 -8.466 2.764 1.00 92.62 82 LEU A O 1
ATOM 641 N N . ASP A 1 83 ? 9.399 -8.343 0.519 1.00 90.69 83 ASP A N 1
ATOM 642 C CA . ASP A 1 83 ? 9.421 -9.786 0.285 1.00 90.69 83 ASP A CA 1
ATOM 643 C C . ASP A 1 83 ? 10.872 -10.273 0.184 1.00 90.69 83 ASP A C 1
ATOM 645 O O . ASP A 1 83 ? 11.376 -10.580 -0.898 1.00 90.69 83 ASP A O 1
ATOM 649 N N . SER A 1 84 ? 11.584 -10.286 1.314 1.00 85.56 84 SER A N 1
ATOM 650 C CA . SER A 1 84 ? 12.995 -10.704 1.361 1.00 85.56 84 SER A CA 1
ATOM 651 C C . SER A 1 84 ? 13.197 -12.141 0.865 1.00 85.56 84 SER A C 1
ATOM 653 O O . SER A 1 84 ? 14.206 -12.445 0.232 1.00 85.56 84 SER A O 1
ATOM 655 N N . ASP A 1 85 ? 12.216 -13.008 1.118 1.00 84.56 85 ASP A N 1
ATOM 656 C CA . ASP A 1 85 ? 12.215 -14.419 0.729 1.00 84.56 85 ASP A CA 1
ATOM 657 C C . ASP A 1 85 ? 11.689 -14.660 -0.697 1.00 84.56 85 ASP A C 1
ATOM 659 O O . ASP A 1 85 ? 11.671 -15.804 -1.156 1.00 84.56 85 ASP A O 1
ATOM 663 N N . MET A 1 86 ? 11.275 -13.603 -1.412 1.00 85.56 86 MET A N 1
ATOM 664 C CA . MET A 1 86 ? 10.706 -13.681 -2.765 1.00 85.56 86 MET A CA 1
ATOM 665 C C . MET A 1 86 ? 9.564 -14.712 -2.851 1.00 85.56 86 MET A C 1
ATOM 667 O O . MET A 1 86 ? 9.426 -15.432 -3.846 1.00 85.56 86 MET A O 1
ATOM 671 N N . VAL A 1 87 ? 8.737 -14.803 -1.801 1.00 87.19 87 VAL A N 1
ATOM 672 C CA . VAL A 1 87 ? 7.624 -15.761 -1.679 1.00 87.19 87 VAL A CA 1
ATOM 673 C C . VAL A 1 87 ? 6.663 -15.636 -2.862 1.00 87.19 87 VAL A C 1
ATOM 675 O O . VAL A 1 87 ? 6.155 -16.644 -3.379 1.00 87.19 87 VAL A O 1
ATOM 678 N N . TYR A 1 88 ? 6.459 -14.398 -3.317 1.00 88.19 88 TYR A N 1
ATOM 679 C CA . TYR A 1 88 ? 5.560 -14.043 -4.408 1.00 88.19 88 TYR A CA 1
ATOM 680 C C . TYR A 1 88 ? 6.283 -13.599 -5.686 1.00 88.19 88 TYR A C 1
ATOM 682 O O . TYR A 1 88 ? 5.640 -13.048 -6.579 1.00 88.19 88 TYR A O 1
ATOM 690 N N . ASP A 1 89 ? 7.593 -13.855 -5.798 1.00 86.75 89 ASP A N 1
ATOM 691 C CA . ASP A 1 89 ? 8.425 -13.495 -6.961 1.00 86.75 89 ASP A CA 1
ATOM 692 C C . ASP A 1 89 ? 8.429 -11.983 -7.275 1.00 86.75 89 ASP A C 1
ATOM 694 O O . ASP A 1 89 ? 8.650 -11.553 -8.405 1.00 86.75 89 ASP A O 1
ATOM 698 N N . GLN A 1 90 ? 8.136 -11.152 -6.278 1.00 91.50 90 GLN A N 1
ATOM 699 C CA . GLN A 1 90 ? 8.178 -9.693 -6.351 1.00 91.50 90 GLN A CA 1
ATOM 700 C C . GLN A 1 90 ? 9.046 -9.178 -5.204 1.00 91.50 90 GLN A C 1
ATOM 702 O O . GLN A 1 90 ? 9.288 -9.901 -4.249 1.00 91.50 90 GLN A O 1
ATOM 707 N N . ASN A 1 91 ? 9.526 -7.934 -5.280 1.00 92.62 91 ASN A N 1
ATOM 708 C CA . ASN A 1 91 ? 10.335 -7.373 -4.193 1.00 92.62 91 ASN A CA 1
ATOM 709 C C . ASN A 1 91 ? 9.487 -6.841 -3.027 1.00 92.62 91 ASN A C 1
ATOM 711 O O . ASN A 1 91 ? 9.991 -6.736 -1.911 1.00 92.62 91 ASN A O 1
ATOM 715 N N . PHE A 1 92 ? 8.217 -6.515 -3.264 1.00 94.25 92 PHE A N 1
ATOM 716 C CA . PHE A 1 92 ? 7.280 -6.097 -2.230 1.00 94.25 92 PHE A CA 1
ATOM 717 C C . PHE A 1 92 ? 5.920 -6.773 -2.411 1.00 94.25 92 PHE A C 1
ATOM 719 O O . PHE A 1 92 ? 5.562 -7.283 -3.473 1.00 94.25 92 PHE A O 1
ATOM 726 N N . TYR A 1 93 ? 5.120 -6.722 -1.359 1.00 94.50 93 TYR A N 1
ATOM 727 C CA . TYR A 1 93 ? 3.683 -6.922 -1.428 1.00 94.50 93 TYR A CA 1
ATOM 728 C C . TYR A 1 93 ? 2.991 -5.914 -0.521 1.00 94.50 93 TYR A C 1
ATOM 730 O O . TYR A 1 93 ? 3.592 -5.365 0.404 1.00 94.50 93 TYR A O 1
ATOM 738 N N . PHE A 1 94 ? 1.720 -5.643 -0.784 1.00 94.12 94 PHE A N 1
ATOM 739 C CA . PHE A 1 94 ? 0.915 -4.802 0.091 1.00 94.12 94 PHE A CA 1
ATOM 740 C C . PHE A 1 94 ? -0.383 -5.486 0.500 1.00 94.12 94 PHE A C 1
ATOM 742 O O . PHE A 1 94 ? -0.928 -6.330 -0.215 1.00 94.12 94 PHE A O 1
ATOM 749 N N . CYS A 1 95 ? -0.862 -5.110 1.683 1.00 93.88 95 CYS A N 1
ATOM 750 C CA . CYS A 1 95 ? -2.068 -5.661 2.288 1.00 93.88 95 CYS A CA 1
ATOM 751 C C . CYS A 1 95 ? -3.258 -4.743 1.996 1.00 93.88 95 CYS A C 1
ATOM 753 O O . CYS A 1 95 ? -3.344 -3.665 2.573 1.00 93.88 95 CYS A O 1
ATOM 755 N N . VAL A 1 96 ? -4.184 -5.167 1.132 1.00 91.44 96 VAL A N 1
ATOM 756 C CA . VAL A 1 96 ? -5.426 -4.438 0.786 1.00 91.44 96 VAL A CA 1
ATOM 757 C C . VAL A 1 96 ? -6.619 -4.834 1.662 1.00 91.44 96 VAL A C 1
ATOM 759 O O . VAL A 1 96 ? -7.774 -4.631 1.294 1.00 91.44 96 VAL A O 1
ATOM 762 N N . THR A 1 97 ? -6.345 -5.426 2.818 1.00 91.12 97 THR A N 1
ATOM 763 C CA . THR A 1 97 ? -7.320 -5.764 3.858 1.00 91.12 97 THR A CA 1
ATOM 764 C C . THR A 1 97 ? -6.634 -5.659 5.209 1.00 91.12 97 THR A C 1
ATOM 766 O O . THR A 1 97 ? -5.471 -6.055 5.329 1.00 91.12 97 THR A O 1
ATOM 769 N N . GLU A 1 98 ? -7.363 -5.217 6.227 1.00 89.88 98 GLU A N 1
ATOM 770 C CA . GLU A 1 98 ? -6.828 -5.134 7.589 1.00 89.88 98 GLU A CA 1
ATOM 771 C C . GLU A 1 98 ? -6.469 -6.508 8.160 1.00 89.88 98 GLU A C 1
ATOM 773 O O . GLU A 1 98 ? -5.451 -6.620 8.828 1.00 89.88 98 GLU A O 1
ATOM 778 N N . GLU A 1 99 ? -7.226 -7.563 7.840 1.00 90.69 99 GLU A N 1
ATOM 779 C CA . GLU A 1 99 ? -6.919 -8.937 8.273 1.00 90.69 99 GLU A CA 1
ATOM 780 C C . GLU A 1 99 ? -5.528 -9.382 7.796 1.00 90.69 99 GLU A C 1
ATOM 782 O O . GLU A 1 99 ? -4.716 -9.864 8.584 1.00 90.69 99 GLU A O 1
ATOM 787 N N . ALA A 1 100 ? -5.215 -9.154 6.516 1.00 91.62 100 ALA A N 1
ATOM 788 C CA . ALA A 1 100 ? -3.893 -9.452 5.970 1.00 91.62 100 ALA A CA 1
ATOM 789 C C . ALA A 1 100 ? -2.793 -8.588 6.612 1.00 91.62 100 ALA A C 1
ATOM 791 O O . ALA A 1 100 ? -1.721 -9.096 6.932 1.00 91.62 100 ALA A O 1
ATOM 792 N N . ALA A 1 101 ? -3.060 -7.296 6.839 1.00 92.38 101 ALA A N 1
ATOM 793 C CA . ALA A 1 101 ? -2.098 -6.398 7.474 1.00 92.38 101 ALA A CA 1
ATOM 794 C C . ALA A 1 101 ? -1.802 -6.812 8.924 1.00 92.38 101 ALA A C 1
ATOM 796 O O . ALA A 1 101 ? -0.642 -6.843 9.329 1.00 92.38 101 ALA A O 1
ATOM 797 N N . GLN A 1 102 ? -2.838 -7.154 9.693 1.00 91.69 102 GLN A N 1
ATOM 798 C CA . GLN A 1 102 ? -2.717 -7.632 11.068 1.00 91.69 102 GLN A CA 1
ATOM 799 C C . GLN A 1 102 ? -1.929 -8.937 11.131 1.00 91.69 102 GLN A C 1
ATOM 801 O O . GLN A 1 102 ? -0.953 -8.994 11.869 1.00 91.69 102 GLN A O 1
ATOM 806 N N . GLY A 1 103 ? -2.252 -9.922 10.286 1.00 91.12 103 GLY A N 1
ATOM 807 C CA . GLY A 1 103 ? -1.529 -11.195 10.267 1.00 91.12 103 GLY A CA 1
ATOM 808 C C . GLY A 1 103 ? -0.029 -11.033 9.995 1.00 91.12 103 GLY A C 1
ATOM 809 O O . GLY A 1 103 ? 0.792 -11.687 10.635 1.00 91.12 103 GLY A O 1
ATOM 810 N N . VAL A 1 104 ? 0.347 -10.115 9.098 1.00 90.69 104 VAL A N 1
ATOM 811 C CA . VAL A 1 104 ? 1.758 -9.784 8.846 1.00 90.69 104 VAL A CA 1
ATOM 812 C C . VAL A 1 104 ? 2.406 -9.135 10.071 1.00 90.69 104 VAL A C 1
ATOM 814 O O . VAL A 1 104 ? 3.505 -9.524 10.463 1.00 90.69 104 VAL A O 1
ATOM 817 N N . ILE A 1 105 ? 1.743 -8.151 10.681 1.00 90.31 105 ILE A N 1
ATOM 818 C CA . ILE A 1 105 ? 2.258 -7.460 11.869 1.00 90.31 105 ILE A CA 1
ATOM 819 C C . ILE A 1 105 ? 2.464 -8.459 13.011 1.00 90.31 105 ILE A C 1
ATOM 821 O O . ILE A 1 105 ? 3.560 -8.517 13.558 1.00 90.31 105 ILE A O 1
ATOM 825 N N . GLU A 1 106 ? 1.473 -9.303 13.301 1.00 89.81 106 GLU A N 1
ATOM 826 C CA . GLU A 1 106 ? 1.553 -10.337 14.337 1.00 89.81 106 GLU A CA 1
ATOM 827 C C . GLU A 1 106 ? 2.694 -11.329 14.072 1.00 89.81 106 GLU A C 1
ATOM 829 O O . GLU A 1 106 ? 3.439 -11.675 14.991 1.00 89.81 106 GLU A O 1
ATOM 834 N N . GLN A 1 107 ? 2.889 -11.744 12.814 1.00 86.25 107 GLN A N 1
ATOM 835 C CA . GLN A 1 107 ? 3.990 -12.628 12.424 1.00 86.25 107 GLN A CA 1
ATOM 836 C C . GLN A 1 107 ? 5.360 -12.015 12.756 1.00 86.25 107 GLN A C 1
ATOM 838 O O . GLN A 1 107 ? 6.237 -12.702 13.285 1.00 86.25 107 GLN A O 1
ATOM 843 N N . PHE A 1 108 ? 5.556 -10.726 12.472 1.00 84.00 108 PHE A N 1
ATOM 844 C CA . PHE A 1 108 ? 6.826 -10.043 12.729 1.00 84.00 108 PHE A CA 1
ATOM 845 C C . PHE A 1 108 ? 7.001 -9.606 14.190 1.00 84.00 108 PHE A C 1
ATOM 847 O O . PHE A 1 108 ? 8.116 -9.655 14.712 1.00 84.00 108 PHE A O 1
ATOM 854 N N . GLU A 1 109 ? 5.927 -9.226 14.883 1.00 82.19 109 GLU A N 1
ATOM 855 C CA . GLU A 1 109 ? 5.960 -8.937 16.321 1.00 82.19 109 GLU A CA 1
ATOM 856 C C . GLU A 1 109 ? 6.291 -10.198 17.127 1.00 82.19 109 GLU A C 1
ATOM 858 O O . GLU A 1 109 ? 7.152 -10.158 18.010 1.00 82.19 109 GLU A O 1
ATOM 863 N N . SER A 1 110 ? 5.706 -11.342 16.757 1.00 75.81 110 SER A N 1
ATOM 864 C CA . SER A 1 110 ? 6.047 -12.639 17.346 1.00 75.81 110 SER A CA 1
ATOM 865 C C . SER A 1 110 ? 7.499 -13.046 17.073 1.00 75.81 110 SER A C 1
ATOM 867 O O . SER A 1 110 ? 8.082 -13.758 17.886 1.00 75.81 110 SER A O 1
ATOM 869 N N . ALA A 1 111 ? 8.101 -12.603 15.964 1.00 68.88 111 ALA A N 1
ATOM 870 C CA . ALA A 1 111 ? 9.498 -12.895 15.639 1.00 68.88 111 ALA A CA 1
ATOM 871 C C . ALA A 1 111 ? 10.503 -12.036 16.437 1.00 68.88 111 ALA A C 1
ATOM 873 O O . ALA A 1 111 ? 11.603 -12.503 16.734 1.00 68.88 111 ALA A O 1
ATOM 874 N N . LYS A 1 112 ? 10.144 -10.801 16.827 1.00 62.78 112 LYS A N 1
ATOM 875 C CA . LYS A 1 112 ? 11.009 -9.922 17.647 1.00 62.78 112 LYS A CA 1
ATOM 876 C C . LYS A 1 112 ? 11.004 -10.255 19.141 1.00 62.78 112 LYS A C 1
ATOM 878 O O . LYS A 1 112 ? 11.923 -9.864 19.860 1.00 62.78 112 LYS A O 1
ATOM 883 N N . GLY A 1 113 ? 9.988 -10.970 19.614 1.00 50.25 113 GLY A N 1
ATOM 884 C CA . GLY A 1 113 ? 9.752 -11.278 21.023 1.00 50.25 113 GLY A CA 1
ATOM 885 C C . GLY A 1 113 ? 10.402 -12.558 21.559 1.00 50.25 113 GLY A C 1
ATOM 886 O O . GLY A 1 113 ? 9.773 -13.215 22.370 1.00 50.25 113 GLY A O 1
ATOM 887 N N . GLY A 1 114 ? 11.631 -12.914 21.169 1.00 39.84 114 GLY A N 1
ATOM 888 C CA . GLY A 1 114 ? 12.405 -13.981 21.832 1.00 39.84 114 GLY A CA 1
ATOM 889 C C . GLY A 1 114 ? 11.926 -15.427 21.603 1.00 39.84 114 GLY A C 1
ATOM 890 O O . GLY A 1 114 ? 10.793 -15.703 21.231 1.00 39.84 114 GLY A O 1
ATOM 891 N N . GLY A 1 115 ? 12.849 -16.371 21.791 1.00 39.94 115 GLY A N 1
ATOM 892 C CA . GLY A 1 115 ? 12.608 -17.793 21.575 1.00 39.94 115 GLY A CA 1
ATOM 893 C C . GLY A 1 115 ? 11.657 -18.469 22.572 1.00 39.94 115 GLY A C 1
ATOM 894 O O . GLY A 1 115 ? 11.448 -18.008 23.688 1.00 39.94 115 GLY A O 1
ATOM 895 N N . GLU A 1 116 ? 11.230 -19.653 22.132 1.00 36.97 116 GLU A N 1
ATOM 896 C CA . GLU A 1 116 ? 10.703 -20.804 22.879 1.00 36.97 116 GLU A CA 1
ATOM 897 C C . GLU A 1 116 ? 9.295 -20.773 23.510 1.00 36.97 116 GLU A C 1
ATOM 899 O O . GLU A 1 116 ? 8.927 -19.905 24.291 1.00 36.97 116 GLU A O 1
ATOM 904 N N . ALA A 1 117 ? 8.604 -21.893 23.234 1.00 39.84 117 ALA A N 1
ATOM 905 C CA . ALA A 1 117 ? 7.353 -22.424 23.787 1.00 39.84 117 ALA A CA 1
ATOM 906 C C . ALA A 1 117 ? 6.072 -21.638 23.435 1.00 39.84 117 ALA A C 1
ATOM 908 O O . ALA A 1 117 ? 5.885 -20.505 23.839 1.00 39.84 117 ALA A O 1
ATOM 909 N N . GLY A 1 118 ? 5.084 -22.179 22.723 1.00 37.94 118 GLY A N 1
ATOM 910 C CA . GLY A 1 118 ? 4.686 -23.571 22.540 1.00 37.94 118 GLY A CA 1
ATOM 911 C C . GLY A 1 118 ? 3.176 -23.691 22.797 1.00 37.94 118 GLY A C 1
ATOM 912 O O . GLY A 1 118 ? 2.631 -22.977 23.632 1.00 37.94 118 GLY A O 1
ATOM 913 N N . GLY A 1 119 ? 2.524 -24.634 22.111 1.00 35.22 119 GLY A N 1
ATOM 914 C CA . GLY A 1 119 ? 1.142 -25.064 22.379 1.00 35.22 119 GLY A CA 1
ATOM 915 C C . GLY A 1 119 ? 0.138 -24.505 21.364 1.00 35.22 119 GLY A C 1
ATOM 916 O O . GLY A 1 119 ? -0.127 -23.318 21.348 1.00 35.22 119 GLY A O 1
ATOM 917 N N . GLY A 1 120 ? -0.458 -25.270 20.452 1.00 36.38 120 GLY A N 1
ATOM 918 C CA . GLY A 1 120 ? -0.809 -26.681 20.544 1.00 36.38 120 GLY A CA 1
ATOM 919 C C . GLY A 1 120 ? -2.218 -26.853 21.114 1.00 36.38 120 GLY A C 1
ATOM 920 O O . GLY A 1 120 ? -2.375 -26.985 22.318 1.00 36.38 120 GLY A O 1
ATOM 921 N N . GLY A 1 121 ? -3.196 -26.955 20.209 1.00 36.62 121 GLY A N 1
ATOM 922 C CA . GLY A 1 121 ? -4.286 -27.930 20.292 1.00 36.62 121 GLY A CA 1
ATOM 923 C C . GLY A 1 121 ? -5.567 -27.560 21.049 1.00 36.62 121 GLY A C 1
ATOM 924 O O . GLY A 1 121 ? -5.544 -27.126 22.193 1.00 36.62 121 GLY A O 1
ATOM 925 N N . GLY A 1 122 ? -6.700 -27.948 20.450 1.00 35.41 122 GLY A N 1
ATOM 926 C CA . GLY A 1 122 ? -7.744 -28.626 21.223 1.00 35.41 122 GLY A CA 1
ATOM 927 C C . GLY A 1 122 ? -9.192 -28.391 20.797 1.00 35.41 122 GLY A C 1
ATOM 928 O O . GLY A 1 122 ? -9.844 -27.498 21.311 1.00 35.41 122 GLY A O 1
ATOM 929 N N . GLY A 1 123 ? -9.715 -29.311 19.980 1.00 37.59 123 GLY A N 1
ATOM 930 C CA . GLY A 1 123 ? -10.890 -30.108 20.357 1.00 37.59 123 GLY A CA 1
ATOM 931 C C . GLY A 1 123 ? -12.286 -29.480 20.272 1.00 37.59 123 GLY A C 1
ATOM 932 O O . GLY A 1 123 ? -12.708 -28.734 21.144 1.00 37.59 123 GLY A O 1
ATOM 933 N N . GLY A 1 124 ? -13.080 -29.975 19.322 1.00 32.81 124 GLY A N 1
ATOM 934 C CA . GLY A 1 124 ? -14.542 -29.975 19.394 1.00 32.81 124 GLY A CA 1
ATOM 935 C C . GLY A 1 124 ? -15.065 -31.337 18.950 1.00 32.81 124 GLY A C 1
ATOM 936 O O . GLY A 1 124 ? -15.091 -31.629 17.759 1.00 32.81 124 GLY A O 1
ATOM 937 N N . GLY A 1 125 ? -15.398 -32.196 19.915 1.00 37.78 125 GLY A N 1
ATOM 938 C CA . GLY A 1 125 ? -15.919 -33.540 19.678 1.00 37.78 125 GLY A CA 1
ATOM 939 C C . GLY A 1 125 ? -17.340 -33.551 19.111 1.00 37.78 125 GLY A C 1
ATOM 940 O O . GLY A 1 125 ? -18.154 -32.683 19.413 1.00 37.78 125 GLY A O 1
ATOM 941 N N . GLY A 1 126 ? -17.646 -34.591 18.339 1.00 34.94 126 GLY A N 1
ATOM 942 C CA . GLY A 1 126 ? -19.010 -35.020 18.047 1.00 34.94 126 GLY A CA 1
ATOM 943 C C . GLY A 1 126 ? -19.214 -36.443 18.578 1.00 34.94 126 GLY A C 1
ATOM 944 O O . GLY A 1 126 ? -18.388 -37.306 18.274 1.00 34.94 126 GLY A O 1
ATOM 945 N N . PRO A 1 127 ? -20.252 -36.720 19.387 1.00 62.19 127 PRO A N 1
ATOM 946 C CA . PRO A 1 127 ? -20.620 -38.078 19.766 1.00 62.19 127 PRO A CA 1
ATOM 947 C C . PRO A 1 127 ? -21.646 -38.685 18.784 1.00 62.19 127 PRO A C 1
ATOM 949 O O . PRO A 1 127 ? -22.260 -37.975 17.992 1.00 62.19 127 PRO A O 1
ATOM 952 N N . CYS A 1 128 ? -21.883 -39.993 18.946 1.00 40.53 128 CYS A N 1
ATOM 953 C CA . CYS A 1 128 ? -22.809 -40.883 18.217 1.00 40.53 128 CYS A CA 1
ATOM 954 C C . CYS A 1 128 ? -22.263 -41.388 16.861 1.00 40.53 128 CYS A C 1
ATOM 956 O O . CYS A 1 128 ? -21.744 -40.622 16.067 1.00 40.53 128 CYS A O 1
ATOM 958 N N . GLN A 1 129 ? -22.273 -42.682 16.533 1.00 42.03 129 GLN A N 1
ATOM 959 C CA . GLN A 1 129 ? -23.309 -43.701 16.730 1.00 42.03 129 GLN A CA 1
ATOM 960 C C . GLN A 1 129 ? 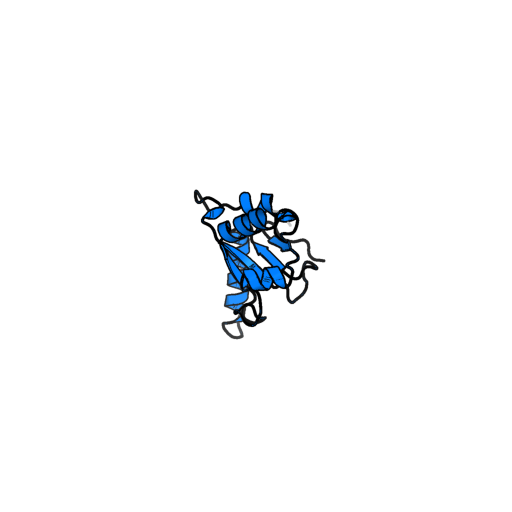-22.673 -45.101 16.921 1.00 42.03 129 GLN A C 1
ATOM 962 O O . GLN A 1 129 ? -21.603 -45.368 16.393 1.00 42.03 129 GLN A O 1
ATOM 967 N N . THR A 1 130 ? -23.205 -45.920 17.832 1.00 44.59 130 THR A N 1
ATOM 968 C CA . THR A 1 130 ? -24.007 -47.147 17.604 1.00 44.59 130 THR A CA 1
ATOM 969 C C . THR A 1 130 ? -23.268 -48.421 17.164 1.00 44.59 130 THR A C 1
ATOM 971 O O . THR A 1 130 ? -22.491 -48.432 16.220 1.00 44.59 130 THR A O 1
ATOM 974 N N . SER A 1 131 ? -23.707 -49.505 17.816 1.00 43.91 131 SER A N 1
ATOM 975 C CA . SER A 1 131 ? -23.826 -50.887 17.333 1.00 43.91 131 SER A CA 1
ATOM 976 C C . SER A 1 131 ? -22.698 -51.896 17.596 1.00 43.91 131 SER A C 1
ATOM 978 O O . SER A 1 131 ? -21.671 -51.914 16.936 1.00 43.91 131 SER A O 1
ATOM 980 N N . ALA A 1 132 ? -23.060 -52.817 18.500 1.00 43.41 132 ALA A N 1
ATOM 981 C CA . ALA A 1 132 ? -23.078 -54.275 18.326 1.00 43.41 132 ALA A CA 1
ATOM 982 C C . ALA A 1 132 ? -21.735 -55.010 18.165 1.00 43.41 132 ALA A C 1
ATOM 984 O O . ALA A 1 132 ? -21.101 -54.946 17.118 1.00 43.41 132 ALA A O 1
ATOM 985 N N . LEU A 1 133 ? -21.391 -55.853 19.144 1.00 46.97 133 LEU A N 1
ATOM 986 C CA . LEU A 1 133 ? -21.796 -57.268 19.237 1.00 46.97 133 LEU A CA 1
ATOM 987 C C . LEU A 1 133 ? -21.421 -57.835 20.613 1.00 46.97 133 LEU A C 1
ATOM 989 O O . LEU A 1 133 ? -20.396 -57.385 21.170 1.00 46.97 133 LEU A O 1
#

Sequence (133 aa):
MAEPPPGIVPAFLSGTTMEVFGLRPEEGVTEETPFKRVGVKKILDDIQFKGVISDFQPFKKQIESYKNGDVPAEELELLVVLDSDMVYDQNFYFCVTEEAAQGVIEQFESAKGGGEAGGGGGGGGGPCQTSAL

InterPro domains:
  IPR060631 Dynein axonemal intermediate chain 3, N-terminal domain [PF27785] (10-105)

Radius of gyration: 19.79 Å; chains: 1; bounding box: 42×70×40 Å

Foldseek 3Di:
DDDDDPQKFFFADDPVNCVQFLQDVVSPCDPLNFKDWAQLLSLVVQCVVCPPNRSCNVVNVLQQVQDDPPDGSRRGTKIKGAPPVCNVVHRIMIGSYVVVVVVVVCVSVVVVPDDDDDDDDDDDDDDDDDDDD

pLDDT: mean 82.1, std 18.9, range [32.81, 95.5]